Protein AF-A0A0J6SSL7-F1 (afdb_monomer_lite)

Organism: NCBI:txid298794

Sequence (69 aa):
MRYKVKARTAVDFGRLREAVAASTHIFAASERRLTLSIGEVDERVRERIRQLGGTIQPEHRYVPETAIV

pLDDT: mean 82.54, std 13.2, range [43.47, 92.12]

Radius of gyration: 13.27 Å; chains: 1; bounding box: 20×29×45 Å

Secondary structure (DSSP, 8-state):
--EEEE-SSHHHHHHHHHHHHTTS-EEEEETTTTEEEE----HHHHHHHHHTT-EEEE-----------

Structure (mmCIF, N/CA/C/O backbone):
data_AF-A0A0J6SSL7-F1
#
_entry.id   AF-A0A0J6SSL7-F1
#
loop_
_atom_site.group_PDB
_atom_site.id
_atom_site.type_symbol
_atom_site.label_atom_id
_atom_site.label_alt_id
_atom_site.label_comp_id
_atom_site.label_asym_id
_atom_site.label_entity_id
_atom_site.label_seq_id
_atom_site.pdbx_PDB_ins_code
_atom_site.Cartn_x
_atom_site.Cartn_y
_atom_site.Cartn_z
_atom_site.occupancy
_atom_site.B_iso_or_equiv
_atom_site.auth_seq_id
_atom_site.auth_comp_id
_atom_site.auth_asym_id
_atom_site.auth_atom_id
_atom_site.pdbx_PDB_model_num
ATOM 1 N N . MET A 1 1 ? 8.973 -0.945 -12.784 1.00 76.50 1 MET A N 1
ATOM 2 C CA . MET A 1 1 ? 7.780 -0.079 -13.016 1.00 76.50 1 MET A CA 1
ATOM 3 C C . MET A 1 1 ? 7.294 0.482 -11.676 1.00 76.50 1 MET A C 1
ATOM 5 O O . MET A 1 1 ? 7.504 -0.196 -10.679 1.00 76.50 1 MET A O 1
ATOM 9 N N . ARG A 1 2 ? 6.723 1.697 -11.608 1.00 85.12 2 ARG A N 1
ATOM 10 C CA . ARG A 1 2 ? 6.196 2.266 -10.347 1.00 85.12 2 ARG A CA 1
ATOM 11 C C . ARG A 1 2 ? 4.693 2.064 -10.238 1.00 85.12 2 ARG A C 1
ATOM 13 O O . ARG A 1 2 ? 3.997 2.027 -11.252 1.00 85.12 2 ARG A O 1
ATOM 20 N N . TYR A 1 3 ? 4.208 1.977 -9.009 1.00 88.25 3 TYR A N 1
ATOM 21 C CA . TYR A 1 3 ? 2.792 1.834 -8.711 1.00 88.25 3 TYR A CA 1
ATOM 22 C C . TYR A 1 3 ? 2.385 2.800 -7.613 1.00 88.25 3 TYR A C 1
ATOM 24 O O . TYR A 1 3 ? 3.162 3.124 -6.720 1.00 88.25 3 TYR A O 1
ATOM 32 N N . LYS A 1 4 ? 1.137 3.237 -7.674 1.00 91.00 4 LYS A N 1
ATOM 33 C CA . LYS A 1 4 ? 0.492 4.059 -6.670 1.00 91.00 4 LYS A CA 1
ATOM 34 C C . LYS A 1 4 ? -0.517 3.212 -5.911 1.00 91.00 4 LYS A C 1
ATOM 36 O O . LYS A 1 4 ? -1.402 2.613 -6.517 1.00 91.00 4 LYS A O 1
ATOM 41 N N . VAL A 1 5 ? -0.395 3.176 -4.593 1.00 90.38 5 VAL A N 1
ATOM 42 C CA . VAL A 1 5 ? -1.331 2.504 -3.695 1.00 90.38 5 VAL A CA 1
ATOM 43 C C . VAL A 1 5 ? -2.116 3.550 -2.930 1.00 90.38 5 VAL A C 1
ATOM 45 O O . VAL A 1 5 ? -1.527 4.414 -2.288 1.00 90.38 5 VAL A O 1
ATOM 48 N N . LYS A 1 6 ? -3.443 3.480 -2.988 1.00 92.12 6 LYS A N 1
ATOM 49 C CA . LYS A 1 6 ? -4.340 4.374 -2.252 1.00 92.12 6 LYS A CA 1
ATOM 50 C C . LYS A 1 6 ? -5.074 3.604 -1.162 1.00 92.12 6 LYS A C 1
ATOM 52 O O . LYS A 1 6 ? -5.668 2.563 -1.444 1.00 92.12 6 LYS A O 1
ATOM 57 N N . ALA A 1 7 ? -5.048 4.140 0.051 1.00 91.25 7 ALA A N 1
ATOM 58 C CA . ALA A 1 7 ? -5.805 3.650 1.193 1.00 91.25 7 ALA A CA 1
ATOM 59 C C . ALA A 1 7 ? -7.078 4.485 1.401 1.00 91.25 7 ALA A C 1
ATOM 61 O O . ALA A 1 7 ? -7.163 5.634 0.959 1.00 91.25 7 ALA A O 1
ATOM 62 N N . ARG A 1 8 ? -8.077 3.903 2.071 1.00 87.50 8 ARG A N 1
ATOM 63 C CA . ARG A 1 8 ? -9.351 4.578 2.382 1.00 87.50 8 ARG A CA 1
ATOM 64 C C . ARG A 1 8 ? -9.321 5.302 3.724 1.00 87.50 8 ARG A C 1
ATOM 66 O O . ARG A 1 8 ? -9.968 6.333 3.866 1.00 87.50 8 ARG A O 1
ATOM 73 N N . THR A 1 9 ? -8.565 4.775 4.685 1.00 88.31 9 THR A N 1
ATOM 74 C CA . THR A 1 9 ? -8.441 5.322 6.039 1.00 88.31 9 THR A CA 1
ATOM 75 C C . THR A 1 9 ? -6.972 5.458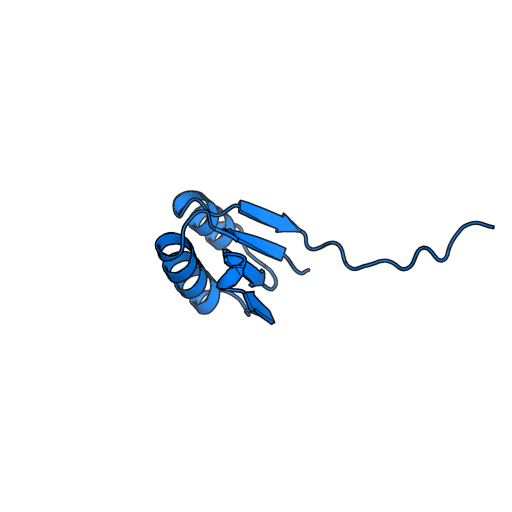 6.445 1.00 88.31 9 THR A C 1
ATOM 77 O O . THR A 1 9 ? -6.094 4.827 5.853 1.00 88.31 9 THR A O 1
ATOM 80 N N . ALA A 1 10 ? -6.694 6.269 7.470 1.00 87.56 10 ALA A N 1
ATOM 81 C CA . ALA A 1 10 ? -5.349 6.401 8.041 1.00 87.56 10 ALA A CA 1
ATOM 82 C C . ALA A 1 10 ? -4.832 5.083 8.646 1.00 87.56 10 ALA A C 1
ATOM 84 O O . ALA A 1 10 ? -3.648 4.772 8.533 1.00 87.56 10 ALA A O 1
ATOM 85 N N . VAL A 1 11 ? -5.728 4.279 9.227 1.00 88.31 11 VAL A N 1
ATOM 86 C CA . VAL A 1 11 ? -5.391 2.962 9.784 1.00 88.31 11 VAL A CA 1
ATOM 87 C C . VAL A 1 11 ? -4.958 2.003 8.674 1.00 88.31 11 VAL A C 1
ATOM 89 O O . VAL A 1 11 ? -3.907 1.371 8.780 1.00 88.31 11 VAL A O 1
ATOM 92 N N . ASP A 1 12 ? -5.718 1.940 7.576 1.00 88.19 12 ASP A N 1
ATOM 93 C CA . ASP A 1 12 ? -5.366 1.105 6.421 1.00 88.19 12 ASP A CA 1
ATOM 94 C C . ASP A 1 12 ? -4.080 1.590 5.759 1.00 88.19 12 ASP A C 1
ATOM 96 O O . ASP A 1 12 ? -3.271 0.782 5.317 1.00 88.19 12 ASP A O 1
ATOM 100 N N . PHE A 1 13 ? -3.859 2.905 5.723 1.00 90.94 13 PHE A N 1
ATOM 101 C CA . PHE A 1 13 ? -2.628 3.482 5.200 1.00 90.94 13 PHE A CA 1
ATOM 102 C C . PHE A 1 13 ? -1.397 3.021 5.983 1.00 90.94 13 PHE A C 1
ATOM 104 O O . PHE A 1 13 ? -0.412 2.625 5.364 1.00 90.94 13 PHE A O 1
ATOM 111 N N . GLY A 1 14 ? -1.459 3.027 7.319 1.00 89.62 14 GLY A N 1
ATOM 112 C CA . GLY A 1 14 ? -0.380 2.517 8.168 1.00 89.62 14 GLY A CA 1
ATOM 113 C C . GLY A 1 14 ? -0.078 1.046 7.879 1.00 89.62 14 GLY A C 1
ATOM 114 O O . GLY A 1 14 ? 1.054 0.705 7.539 1.00 89.62 14 GLY A O 1
ATOM 115 N N . ARG A 1 15 ? -1.119 0.202 7.885 1.00 90.38 15 ARG A N 1
ATOM 116 C CA . ARG A 1 15 ? -1.002 -1.238 7.592 1.00 90.38 15 ARG A CA 1
ATOM 117 C C . ARG A 1 15 ? -0.462 -1.511 6.194 1.00 90.38 15 ARG A C 1
ATOM 119 O O . ARG A 1 15 ? 0.375 -2.392 6.016 1.00 90.38 15 ARG A O 1
ATOM 126 N N . LEU A 1 16 ? -0.932 -0.758 5.199 1.00 89.81 16 LEU A N 1
ATOM 127 C CA . LEU A 1 16 ? -0.433 -0.843 3.832 1.00 89.81 16 LEU A CA 1
ATOM 128 C C . LEU A 1 16 ? 1.038 -0.458 3.797 1.00 89.81 16 LEU A C 1
ATOM 130 O O . LEU A 1 16 ? 1.824 -1.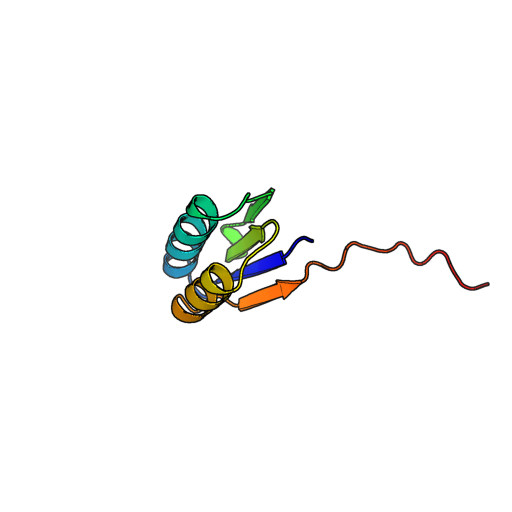237 3.279 1.00 89.81 16 LEU A O 1
ATOM 134 N N . ARG A 1 17 ? 1.428 0.675 4.391 1.00 90.50 17 ARG A N 1
ATOM 135 C CA . ARG A 1 17 ? 2.823 1.133 4.429 1.00 90.50 17 ARG A CA 1
ATOM 136 C C . ARG A 1 17 ?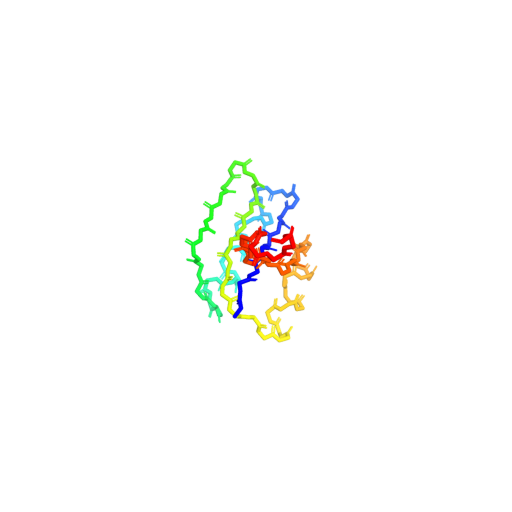 3.746 0.065 5.001 1.00 90.50 17 ARG A C 1
ATOM 138 O O . ARG A 1 17 ? 4.778 -0.202 4.399 1.00 90.50 17 ARG A O 1
ATOM 145 N N . GLU A 1 18 ? 3.369 -0.558 6.113 1.00 89.25 18 GLU A N 1
ATOM 146 C CA . GLU A 1 18 ? 4.135 -1.655 6.712 1.00 89.25 18 GLU A CA 1
ATOM 147 C C . GLU A 1 18 ? 4.209 -2.876 5.789 1.00 89.25 18 GLU A C 1
ATOM 149 O O . GLU A 1 18 ? 5.294 -3.405 5.550 1.00 89.25 18 GLU A O 1
ATOM 154 N N . ALA A 1 19 ? 3.076 -3.285 5.210 1.00 86.44 19 ALA A N 1
ATOM 155 C CA . ALA A 1 19 ? 3.016 -4.434 4.314 1.00 86.44 19 ALA A CA 1
ATOM 156 C C . ALA A 1 19 ? 3.872 -4.248 3.051 1.00 86.44 19 ALA A C 1
ATOM 158 O O . ALA A 1 19 ? 4.538 -5.194 2.639 1.00 86.44 19 ALA A O 1
ATOM 159 N N . VAL A 1 20 ? 3.887 -3.053 2.444 1.00 87.50 20 VAL A N 1
ATOM 160 C CA . VAL A 1 20 ? 4.750 -2.794 1.279 1.00 87.50 20 VAL A CA 1
ATOM 161 C C . VAL A 1 20 ? 6.198 -2.523 1.656 1.00 87.50 20 VAL A C 1
ATOM 163 O O . VAL A 1 20 ? 7.066 -2.964 0.914 1.00 87.50 20 VAL A O 1
ATOM 166 N N . ALA A 1 21 ? 6.493 -1.880 2.790 1.00 86.75 21 ALA A N 1
ATOM 167 C CA . ALA A 1 21 ? 7.877 -1.643 3.218 1.00 86.75 21 ALA A CA 1
ATOM 168 C C . ALA A 1 21 ? 8.663 -2.950 3.419 1.00 86.75 21 ALA A C 1
ATOM 170 O O . ALA A 1 21 ? 9.868 -2.983 3.187 1.00 86.75 21 ALA A O 1
ATOM 171 N N . ALA A 1 22 ? 7.979 -4.028 3.815 1.00 82.75 22 ALA A N 1
ATOM 172 C CA . ALA A 1 22 ? 8.582 -5.346 3.987 1.00 82.75 22 ALA A CA 1
ATOM 173 C C . ALA A 1 22 ? 8.885 -6.077 2.665 1.00 82.75 22 ALA A C 1
ATOM 175 O O . ALA A 1 22 ? 9.616 -7.064 2.675 1.00 82.75 22 ALA A O 1
ATOM 176 N N . SER A 1 23 ? 8.304 -5.650 1.539 1.00 81.75 23 SER A N 1
ATOM 177 C CA . SER A 1 23 ? 8.350 -6.413 0.281 1.00 81.75 23 SER A CA 1
ATOM 178 C C . SER A 1 23 ? 8.839 -5.616 -0.926 1.00 81.75 23 SER A C 1
ATOM 180 O O . SER A 1 23 ? 9.300 -6.208 -1.894 1.00 81.75 23 SER A O 1
ATOM 182 N N . THR A 1 24 ? 8.763 -4.286 -0.900 1.00 84.62 24 THR A N 1
ATOM 183 C CA . THR A 1 24 ? 9.215 -3.425 -1.996 1.00 84.62 24 THR A CA 1
ATOM 184 C C . THR A 1 24 ? 9.728 -2.085 -1.483 1.00 84.62 24 THR A C 1
ATOM 186 O O . THR A 1 24 ? 9.509 -1.682 -0.340 1.00 84.62 24 THR A O 1
ATOM 189 N N . HIS A 1 25 ? 10.401 -1.354 -2.364 1.00 87.56 25 HIS A N 1
ATOM 190 C CA . HIS A 1 25 ? 10.872 -0.014 -2.066 1.00 87.56 25 HIS A CA 1
ATOM 191 C C . HIS A 1 25 ? 9.727 1.007 -2.139 1.00 87.56 25 HIS A C 1
ATOM 193 O O . HIS A 1 25 ? 9.005 1.083 -3.139 1.00 87.56 25 HIS A O 1
ATOM 199 N N . ILE A 1 26 ? 9.590 1.831 -1.099 1.00 88.81 26 ILE A N 1
ATOM 200 C CA . ILE A 1 26 ? 8.651 2.957 -1.066 1.00 88.81 26 ILE A CA 1
ATOM 201 C C . ILE A 1 26 ? 9.400 4.211 -1.518 1.00 88.81 26 ILE A C 1
ATOM 203 O O . ILE A 1 26 ? 10.296 4.685 -0.830 1.00 88.81 26 ILE A O 1
ATOM 207 N N . PHE A 1 27 ? 9.010 4.771 -2.661 1.00 87.25 27 PHE A N 1
ATOM 208 C CA . PHE A 1 27 ? 9.595 6.007 -3.188 1.00 87.25 27 PHE A CA 1
ATOM 209 C C . PHE A 1 27 ? 9.011 7.251 -2.526 1.00 87.25 27 PHE A C 1
ATOM 211 O O . PHE A 1 27 ? 9.707 8.245 -2.344 1.00 87.25 27 PHE A O 1
ATOM 218 N N . ALA A 1 28 ? 7.715 7.218 -2.215 1.00 87.12 28 ALA A N 1
ATOM 219 C CA . ALA A 1 28 ? 7.030 8.322 -1.565 1.00 87.12 28 ALA A CA 1
ATOM 220 C C . ALA A 1 28 ? 5.829 7.821 -0.765 1.00 87.12 28 ALA A C 1
ATOM 222 O O . ALA A 1 28 ? 5.139 6.884 -1.167 1.00 87.12 28 ALA A O 1
ATOM 223 N N . ALA A 1 29 ? 5.544 8.495 0.343 1.00 90.25 29 ALA A N 1
ATOM 224 C CA . ALA A 1 29 ? 4.370 8.259 1.167 1.00 90.25 29 ALA A CA 1
ATOM 225 C C . ALA A 1 29 ? 3.711 9.604 1.486 1.00 90.25 29 ALA A C 1
ATOM 227 O O . ALA A 1 29 ? 4.376 10.547 1.904 1.00 90.25 29 ALA A O 1
ATOM 228 N N . SER A 1 30 ? 2.403 9.705 1.269 1.00 90.31 30 SER A N 1
ATOM 229 C CA . SER A 1 30 ? 1.615 10.895 1.572 1.00 90.31 30 SER A CA 1
ATOM 230 C C . SER A 1 30 ? 0.476 10.521 2.504 1.00 90.31 30 SE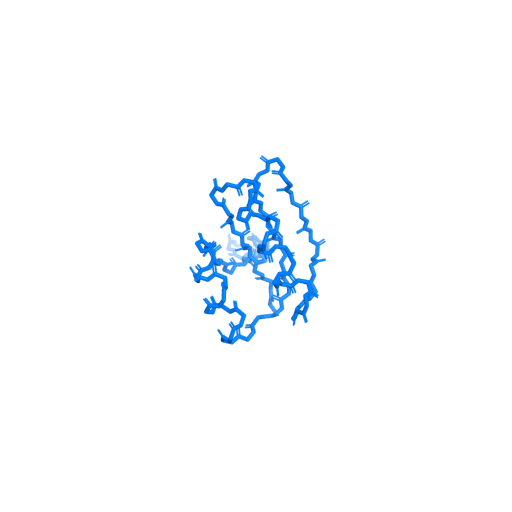R A C 1
ATOM 232 O O . SER A 1 30 ? -0.567 10.051 2.055 1.00 90.31 30 SER A O 1
ATOM 234 N N . GLU A 1 31 ? 0.664 10.767 3.799 1.00 87.44 31 GLU A N 1
ATOM 235 C CA . GLU A 1 31 ? -0.354 10.529 4.830 1.00 87.44 31 GLU A CA 1
ATOM 236 C C . GLU A 1 31 ? -1.589 11.407 4.617 1.00 87.44 31 GLU A C 1
ATOM 238 O O . GLU A 1 31 ? -2.714 10.927 4.684 1.00 87.44 31 GLU A O 1
ATOM 243 N N . ARG A 1 32 ? -1.394 12.674 4.223 1.00 88.38 32 ARG A N 1
ATOM 244 C CA . ARG A 1 32 ? -2.499 13.596 3.903 1.00 88.38 32 ARG A CA 1
ATOM 245 C C . ARG A 1 32 ? -3.411 13.086 2.788 1.00 88.38 32 ARG A C 1
ATOM 247 O O . ARG A 1 32 ? -4.605 13.355 2.806 1.00 88.38 32 ARG A O 1
ATOM 254 N N . ARG A 1 33 ? -2.846 12.393 1.795 1.00 88.31 33 ARG A N 1
ATOM 255 C CA . ARG A 1 33 ? -3.589 11.836 0.652 1.00 88.31 33 ARG A CA 1
ATOM 256 C C . ARG A 1 33 ? -3.839 10.336 0.785 1.00 88.31 33 ARG A C 1
ATOM 258 O O . ARG A 1 33 ? -4.401 9.744 -0.135 1.00 88.31 33 ARG A O 1
ATOM 265 N N . LEU A 1 34 ? -3.388 9.717 1.877 1.00 91.12 34 LEU A N 1
ATOM 266 C CA . LEU A 1 34 ? -3.426 8.273 2.102 1.00 91.12 34 LEU A CA 1
ATOM 267 C C . LEU A 1 34 ? -2.893 7.476 0.900 1.00 91.12 34 LEU A C 1
ATOM 269 O O . LEU A 1 34 ? -3.506 6.510 0.446 1.00 91.12 34 LEU A O 1
ATOM 273 N N . THR A 1 35 ? -1.774 7.928 0.327 1.00 91.44 35 THR A N 1
ATOM 274 C CA . THR A 1 35 ? -1.220 7.373 -0.916 1.00 91.44 35 THR A CA 1
ATOM 275 C C . THR A 1 35 ? 0.259 7.003 -0.780 1.00 91.44 35 THR A C 1
ATOM 277 O O . THR A 1 35 ? 1.033 7.772 -0.215 1.00 91.44 35 THR A O 1
ATOM 280 N N . LEU A 1 36 ? 0.667 5.860 -1.330 1.00 90.56 36 LEU A N 1
ATOM 281 C CA . LEU A 1 36 ? 2.054 5.392 -1.409 1.00 90.56 36 LEU A CA 1
ATOM 282 C C . LEU A 1 36 ? 2.465 5.273 -2.880 1.00 90.56 36 LEU A C 1
ATOM 284 O O . LEU A 1 36 ? 1.716 4.695 -3.662 1.00 90.56 36 LEU A O 1
ATOM 288 N N . SER A 1 37 ? 3.642 5.767 -3.260 1.00 90.56 37 SER A N 1
ATOM 289 C CA . SER A 1 37 ? 4.300 5.364 -4.509 1.00 90.56 37 SER A CA 1
ATOM 290 C C . SER A 1 37 ? 5.358 4.324 -4.187 1.00 90.56 37 SER A C 1
ATOM 292 O O . SER A 1 37 ? 6.287 4.574 -3.417 1.00 90.56 37 SER A O 1
ATOM 294 N N . ILE A 1 38 ? 5.207 3.155 -4.788 1.00 90.81 38 ILE A N 1
ATOM 295 C CA . ILE A 1 38 ? 6.020 1.969 -4.549 1.00 90.81 38 ILE A CA 1
ATOM 296 C C . ILE A 1 38 ? 6.676 1.496 -5.843 1.00 90.81 38 ILE A C 1
ATOM 298 O O . ILE A 1 38 ? 6.270 1.869 -6.950 1.00 90.81 38 ILE A O 1
ATOM 302 N N . GLY A 1 39 ? 7.727 0.700 -5.686 1.00 88.69 39 GLY A N 1
ATOM 303 C CA . GLY A 1 39 ? 8.426 0.047 -6.781 1.00 88.69 39 GLY A CA 1
ATOM 304 C C . GLY A 1 39 ? 7.689 -1.141 -7.351 1.00 88.69 39 GLY A C 1
ATOM 305 O O . GLY A 1 39 ? 6.465 -1.232 -7.284 1.00 88.69 39 GLY A O 1
ATOM 306 N N . GLU A 1 40 ? 8.457 -2.039 -7.957 1.00 84.88 40 GLU A N 1
ATOM 307 C CA . GLU A 1 40 ? 7.889 -3.265 -8.491 1.00 84.88 40 GLU A CA 1
ATOM 308 C C . GLU A 1 40 ? 7.217 -4.075 -7.393 1.00 84.88 40 GLU A C 1
ATOM 310 O O . GLU A 1 40 ? 7.677 -4.138 -6.254 1.00 84.88 40 GLU A O 1
ATOM 315 N N . VAL A 1 41 ? 6.083 -4.649 -7.765 1.00 83.62 41 VAL A N 1
ATOM 316 C CA . VAL A 1 41 ? 5.240 -5.448 -6.892 1.00 83.62 41 VAL A CA 1
ATOM 317 C C . VAL A 1 41 ? 4.950 -6.766 -7.573 1.00 83.62 41 VAL A C 1
ATOM 319 O O . VAL A 1 41 ? 4.374 -6.803 -8.668 1.00 83.62 41 VAL A O 1
ATOM 322 N N . ASP A 1 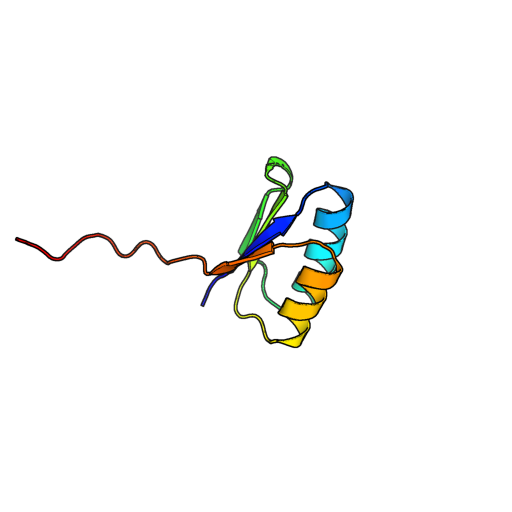42 ? 5.323 -7.834 -6.891 1.00 86.25 42 ASP A N 1
ATOM 323 C CA . ASP A 1 42 ? 4.900 -9.187 -7.196 1.00 86.25 42 ASP A CA 1
ATOM 324 C C . ASP A 1 42 ? 3.417 -9.406 -6.850 1.00 86.25 42 ASP A C 1
ATOM 326 O O . ASP A 1 42 ? 2.743 -8.575 -6.228 1.00 86.25 42 ASP A O 1
ATOM 330 N N . GLU A 1 43 ? 2.885 -10.537 -7.304 1.00 87.62 43 GLU A N 1
ATOM 331 C CA . GLU A 1 43 ? 1.471 -10.874 -7.155 1.00 87.62 43 GLU A CA 1
ATOM 332 C C . GLU A 1 43 ? 1.044 -10.998 -5.687 1.00 87.62 43 GLU A C 1
ATOM 334 O O . GLU A 1 43 ? -0.017 -10.489 -5.322 1.00 87.62 43 GLU A O 1
ATOM 339 N N . ARG A 1 44 ? 1.909 -11.532 -4.812 1.00 86.81 44 ARG A N 1
ATOM 340 C CA . ARG A 1 44 ? 1.603 -11.676 -3.380 1.00 86.81 44 ARG A CA 1
ATOM 341 C C . ARG A 1 44 ? 1.418 -10.320 -2.711 1.00 86.81 44 ARG A C 1
ATOM 343 O O . ARG A 1 44 ? 0.494 -10.139 -1.916 1.00 86.81 44 ARG A O 1
ATOM 350 N N . VAL A 1 45 ? 2.259 -9.342 -3.050 1.00 86.44 45 VAL A N 1
ATOM 351 C CA . VAL A 1 45 ? 2.115 -7.970 -2.546 1.00 86.44 45 VAL A CA 1
ATOM 352 C C . VAL A 1 45 ? 0.826 -7.331 -3.061 1.00 86.44 45 VAL A C 1
ATOM 354 O O . VAL A 1 45 ? 0.118 -6.682 -2.290 1.00 86.44 45 VAL A O 1
ATOM 357 N N . ARG A 1 46 ? 0.458 -7.547 -4.332 1.00 87.62 46 ARG A N 1
ATOM 358 C CA . ARG A 1 46 ? -0.814 -7.043 -4.886 1.00 87.62 46 ARG A CA 1
ATOM 359 C C . ARG A 1 46 ? -2.025 -7.626 -4.171 1.00 87.62 46 ARG A C 1
ATOM 361 O O . ARG A 1 46 ? -2.950 -6.880 -3.849 1.00 87.62 46 ARG A O 1
ATOM 368 N N . GLU A 1 47 ? -2.029 -8.930 -3.920 1.00 90.19 47 GLU A N 1
ATOM 369 C CA . GLU A 1 47 ? -3.096 -9.591 -3.169 1.00 90.19 47 GLU A CA 1
ATOM 370 C C . GLU A 1 47 ? -3.195 -9.041 -1.749 1.00 90.19 47 GLU A C 1
ATOM 372 O O . GLU A 1 47 ? -4.284 -8.679 -1.303 1.00 90.19 47 GLU A O 1
ATOM 377 N N . ARG A 1 48 ? -2.061 -8.871 -1.067 1.00 88.19 48 ARG A N 1
ATOM 378 C CA . ARG A 1 48 ? -2.029 -8.324 0.292 1.00 88.19 48 ARG A CA 1
ATOM 379 C C . ARG A 1 48 ? -2.522 -6.880 0.352 1.00 88.19 48 ARG A C 1
ATOM 381 O O . ARG A 1 48 ? -3.284 -6.533 1.249 1.00 88.19 48 ARG A O 1
ATOM 388 N N . ILE A 1 49 ? -2.167 -6.052 -0.632 1.00 88.75 49 ILE A N 1
ATOM 389 C CA . ILE A 1 49 ? -2.700 -4.688 -0.769 1.00 88.75 49 ILE A CA 1
ATOM 390 C C . ILE A 1 49 ? -4.226 -4.717 -0.923 1.00 88.75 49 ILE A C 1
ATOM 392 O O . ILE A 1 49 ? -4.913 -3.949 -0.252 1.00 88.75 49 ILE A O 1
ATOM 396 N N . ARG A 1 50 ? -4.765 -5.619 -1.754 1.00 87.75 50 ARG A N 1
ATOM 397 C CA . ARG A 1 50 ? -6.219 -5.773 -1.941 1.00 87.75 50 ARG A CA 1
ATOM 398 C C . ARG A 1 50 ? -6.921 -6.251 -0.669 1.00 87.75 50 ARG A C 1
ATOM 400 O O . ARG A 1 50 ? -7.968 -5.707 -0.331 1.00 87.75 50 ARG A O 1
ATOM 407 N N . GLN A 1 51 ? -6.342 -7.213 0.054 1.00 88.69 51 GLN A N 1
ATOM 408 C CA . GLN A 1 51 ? -6.874 -7.710 1.332 1.00 88.69 51 GLN A CA 1
ATOM 409 C C . GLN A 1 51 ? -6.931 -6.616 2.405 1.00 88.69 51 GLN A C 1
ATOM 411 O O . GLN A 1 51 ? -7.859 -6.580 3.205 1.00 88.69 51 GLN A O 1
ATOM 416 N N . LEU A 1 52 ? -5.975 -5.685 2.385 1.00 86.88 52 LEU A N 1
ATOM 417 C CA . LEU A 1 52 ? -5.940 -4.510 3.259 1.00 86.88 52 LEU A CA 1
ATOM 418 C C . LEU A 1 52 ? -6.824 -3.350 2.756 1.00 86.88 52 LEU A C 1
ATOM 420 O O . LEU A 1 52 ? -6.724 -2.234 3.257 1.00 86.88 52 LEU A O 1
ATOM 424 N N . GLY A 1 53 ? -7.665 -3.580 1.741 1.00 84.69 53 GLY A N 1
ATOM 425 C CA . GLY A 1 53 ? -8.571 -2.570 1.185 1.00 84.69 53 GLY A CA 1
ATOM 426 C C . GLY A 1 53 ? -7.878 -1.481 0.357 1.00 84.69 53 GLY A C 1
ATOM 427 O O . GLY A 1 53 ? -8.506 -0.481 -0.006 1.00 84.69 53 GLY A O 1
ATOM 428 N N . GLY A 1 54 ? -6.593 -1.660 0.047 1.00 86.56 54 GLY A N 1
ATOM 429 C CA . GLY A 1 54 ? -5.811 -0.766 -0.792 1.00 86.56 54 GLY A CA 1
ATOM 430 C C . GLY A 1 54 ? -6.090 -0.981 -2.276 1.00 86.56 54 GLY A C 1
ATOM 431 O O . GLY A 1 54 ? -6.322 -2.094 -2.745 1.00 86.56 54 GLY A O 1
ATOM 432 N N . THR A 1 55 ? -6.045 0.101 -3.047 1.00 88.12 55 THR A N 1
ATOM 433 C CA . THR A 1 55 ? -6.109 0.033 -4.513 1.00 88.12 55 THR A CA 1
ATOM 434 C C . THR A 1 55 ? -4.732 0.300 -5.085 1.00 88.12 55 THR A C 1
ATOM 436 O O . THR A 1 55 ? -4.155 1.339 -4.777 1.00 88.12 55 THR A O 1
ATOM 439 N N . ILE A 1 56 ? -4.228 -0.601 -5.928 1.00 87.94 56 ILE A N 1
ATOM 440 C CA . ILE A 1 56 ? -2.969 -0.418 -6.649 1.00 87.94 56 ILE A CA 1
ATOM 441 C C . ILE A 1 56 ? -3.232 -0.005 -8.096 1.00 87.94 56 ILE A C 1
ATOM 443 O O . ILE A 1 56 ? -4.054 -0.608 -8.782 1.00 87.94 56 ILE A O 1
ATOM 447 N N . GLN A 1 57 ? -2.535 1.026 -8.557 1.00 86.06 57 GLN A N 1
ATOM 448 C CA . GLN A 1 57 ? -2.614 1.534 -9.921 1.00 86.06 57 GLN A CA 1
ATOM 449 C C . GLN A 1 57 ? -1.198 1.697 -10.474 1.00 86.06 57 GLN A C 1
ATOM 451 O O . GLN A 1 57 ? -0.316 2.128 -9.730 1.00 86.06 57 GLN A O 1
ATOM 456 N N . PRO A 1 58 ? -0.936 1.357 -11.745 1.00 84.88 58 PRO A N 1
ATOM 457 C CA . PRO A 1 58 ? 0.344 1.671 -12.361 1.00 84.88 58 PRO A CA 1
ATOM 458 C C . PRO A 1 58 ? 0.548 3.189 -12.355 1.00 84.88 58 PRO A C 1
ATOM 460 O O . PRO A 1 58 ? -0.323 3.956 -12.766 1.00 84.88 58 PRO A O 1
ATOM 463 N N . GLU A 1 59 ? 1.700 3.637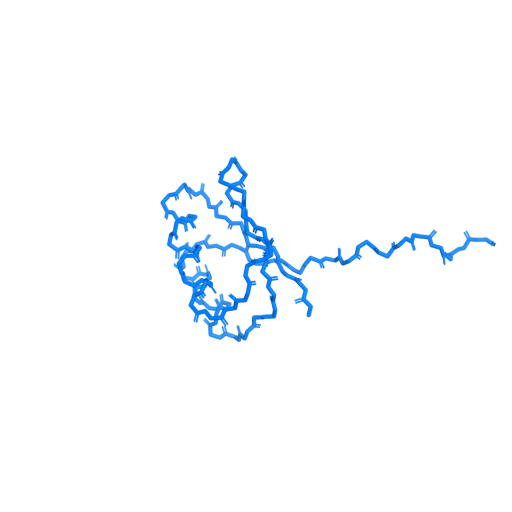 -11.867 1.00 79.50 59 GLU A N 1
ATOM 464 C CA . GLU A 1 59 ? 2.098 5.030 -12.009 1.00 79.50 59 GLU A CA 1
ATOM 465 C C . GLU A 1 59 ? 2.656 5.171 -13.424 1.00 79.50 59 GLU A C 1
ATOM 467 O O . GLU A 1 59 ? 3.804 4.806 -13.695 1.00 79.50 59 GLU A O 1
ATOM 472 N N . HIS A 1 60 ? 1.807 5.625 -14.350 1.00 73.12 60 HIS A N 1
ATOM 473 C CA . HIS A 1 60 ? 2.256 5.970 -15.690 1.00 73.12 60 HIS A CA 1
ATOM 474 C C . HIS A 1 60 ? 3.344 7.031 -15.529 1.00 73.12 60 HIS A C 1
ATOM 476 O O . HIS A 1 60 ? 3.088 8.123 -15.015 1.00 73.12 60 HIS A O 1
ATOM 482 N N . ARG A 1 61 ? 4.583 6.688 -15.916 1.00 58.59 61 ARG A N 1
ATOM 483 C CA . ARG A 1 61 ? 5.615 7.704 -16.125 1.00 58.59 61 ARG A CA 1
ATOM 484 C C . ARG A 1 61 ? 4.992 8.734 -17.050 1.00 58.59 61 ARG A C 1
ATOM 486 O O . ARG A 1 61 ? 4.424 8.350 -18.069 1.00 58.59 61 ARG A O 1
ATOM 493 N N . TYR A 1 62 ? 5.096 10.001 -16.672 1.00 49.97 62 TYR A N 1
ATOM 494 C CA . TYR A 1 62 ? 4.858 11.103 -17.586 1.00 49.97 62 TYR A CA 1
ATOM 495 C C . TYR A 1 62 ? 5.758 10.859 -18.800 1.00 49.97 62 TYR A C 1
ATOM 497 O O . TYR A 1 62 ? 6.972 11.048 -18.728 1.00 49.97 62 TYR A O 1
ATOM 505 N N . VAL A 1 63 ? 5.189 10.302 -19.865 1.00 51.16 63 VAL A N 1
ATOM 506 C CA . VAL A 1 63 ? 5.774 10.391 -21.193 1.00 51.16 63 VAL A CA 1
ATOM 507 C C . VAL A 1 63 ? 5.468 11.826 -21.585 1.00 51.16 63 VAL A C 1
ATOM 509 O O . VAL A 1 63 ? 4.284 12.139 -21.720 1.00 51.16 63 VAL A O 1
ATOM 512 N N . PRO A 1 64 ? 6.464 12.730 -21.651 1.00 44.00 64 PRO A N 1
ATOM 513 C CA . PRO A 1 64 ? 6.210 14.016 -22.269 1.00 44.00 64 PRO A CA 1
ATOM 514 C C . PRO A 1 64 ? 5.613 13.724 -23.643 1.00 44.00 64 PRO A C 1
ATOM 516 O O . PRO A 1 64 ? 6.097 12.842 -24.357 1.00 44.00 64 PRO A O 1
ATOM 519 N N . GLU A 1 65 ? 4.515 14.398 -23.958 1.00 48.50 65 GLU A N 1
ATOM 520 C CA . GLU A 1 65 ? 3.867 14.362 -25.262 1.00 48.50 65 GLU A CA 1
ATOM 521 C C . GLU A 1 65 ? 4.814 15.005 -26.287 1.00 48.50 65 GLU A C 1
ATOM 523 O O . GLU A 1 65 ? 4.619 16.127 -26.735 1.00 48.50 65 GLU A O 1
ATOM 528 N N . THR A 1 66 ? 5.904 14.316 -26.620 1.00 54.56 66 THR A N 1
ATOM 529 C CA . THR A 1 66 ? 6.806 14.678 -27.708 1.00 54.56 66 THR A CA 1
ATOM 530 C C . THR A 1 66 ? 6.645 13.643 -28.807 1.00 54.56 66 THR A C 1
ATOM 532 O O . THR A 1 66 ? 7.523 12.819 -29.033 1.00 54.56 66 THR A O 1
ATOM 535 N N . ALA A 1 67 ? 5.483 13.645 -29.451 1.00 49.47 67 ALA A N 1
ATOM 536 C CA . ALA A 1 67 ? 5.303 13.144 -30.809 1.00 49.47 67 ALA A CA 1
ATOM 537 C C . ALA A 1 67 ? 3.879 13.477 -31.247 1.00 49.47 67 ALA A C 1
ATOM 539 O O . ALA A 1 67 ? 2.942 12.799 -30.841 1.00 49.47 67 ALA A O 1
ATOM 540 N N . ILE A 1 68 ? 3.754 14.557 -32.013 1.00 47.78 68 ILE A N 1
ATOM 541 C CA . ILE A 1 68 ? 2.907 14.781 -33.197 1.00 47.78 68 ILE A CA 1
ATOM 542 C C . ILE A 1 68 ? 2.828 16.311 -33.317 1.00 47.78 68 ILE A C 1
ATOM 544 O O . ILE A 1 68 ? 2.042 16.933 -32.609 1.00 47.78 68 ILE A O 1
ATOM 548 N N . VAL A 1 69 ? 3.729 16.926 -34.092 1.00 43.47 69 VAL A N 1
ATOM 549 C CA . VAL A 1 69 ? 3.500 17.378 -35.481 1.00 43.47 69 VAL A CA 1
ATOM 550 C C . VAL A 1 69 ? 4.859 17.439 -36.175 1.00 43.47 69 VAL A C 1
ATOM 552 O O . VAL A 1 69 ? 5.801 17.977 -35.552 1.00 43.47 69 VAL A O 1
#

Foldseek 3Di:
DKKKKADPDLVLLVVLCVLQVVPWDWPDQDSVRSMTITDDDDPVNVVVSVVSVIDMDDPPDPPPPPDDD